Protein AF-A0A3B9UEC8-F1 (afdb_monomer_lite)

Sequence (45 aa):
MNLSPKYFAKILLFGEYGVIRDAMALSIPYTSYSGVLRLPDGEAS

pLDDT: mean 88.28, std 13.9, range [42.28, 98.06]

Secondary structure (DSSP, 8-state):
---PPEEEEEEEEE-TTTGGGT---EEEEEEEEEEE----TT---

Structure (mmCIF, N/CA/C/O backbone):
data_AF-A0A3B9UEC8-F1
#
_entry.id   AF-A0A3B9UEC8-F1
#
loop_
_atom_site.group_PDB
_atom_site.id
_atom_site.type_symbol
_atom_site.label_atom_id
_atom_site.label_alt_id
_atom_site.label_comp_id
_atom_site.label_asym_id
_atom_site.label_entity_id
_atom_site.label_seq_id
_atom_site.pdbx_PDB_ins_code
_atom_site.Cartn_x
_atom_site.Cartn_y
_atom_site.Cartn_z
_atom_site.occupancy
_atom_site.B_iso_or_equiv
_atom_site.auth_seq_id
_atom_site.auth_comp_id
_atom_site.auth_asym_id
_atom_site.auth_atom_id
_atom_site.pdbx_PDB_model_num
ATOM 1 N N . MET A 1 1 ? 18.073 14.000 -19.702 1.00 42.28 1 MET A N 1
ATOM 2 C CA . MET A 1 1 ? 18.140 13.161 -18.486 1.00 42.28 1 MET A CA 1
ATOM 3 C C . MET A 1 1 ? 16.882 12.312 -18.464 1.00 42.28 1 MET A C 1
ATOM 5 O O . MET A 1 1 ? 15.818 12.867 -18.235 1.00 42.28 1 MET A O 1
ATOM 9 N N . ASN A 1 2 ? 16.970 11.018 -18.777 1.00 56.84 2 ASN A N 1
ATOM 10 C CA . ASN A 1 2 ? 15.811 10.128 -18.669 1.00 56.84 2 ASN A CA 1
ATOM 11 C C . ASN A 1 2 ? 15.580 9.831 -17.184 1.00 56.84 2 ASN A C 1
ATOM 13 O O . ASN A 1 2 ? 16.213 8.941 -16.622 1.00 56.84 2 ASN A O 1
ATOM 17 N N . LEU A 1 3 ? 14.743 10.638 -16.525 1.00 73.31 3 LEU A N 1
ATOM 18 C CA . LEU A 1 3 ? 14.285 10.341 -15.171 1.00 73.31 3 LEU A CA 1
ATOM 19 C C . LEU A 1 3 ? 13.290 9.185 -15.258 1.00 73.31 3 LEU A C 1
ATOM 21 O O . LEU A 1 3 ? 12.140 9.374 -15.648 1.00 73.31 3 LEU A O 1
ATOM 25 N N . SER A 1 4 ? 13.728 7.987 -14.889 1.00 80.44 4 SER A N 1
ATOM 26 C CA . SER A 1 4 ? 12.796 6.886 -14.677 1.00 80.44 4 SER A CA 1
ATOM 27 C C . SER A 1 4 ? 11.947 7.186 -13.430 1.00 80.44 4 SER A C 1
ATOM 29 O O . SER A 1 4 ? 12.515 7.496 -12.376 1.00 80.44 4 SER A O 1
ATOM 31 N N . PRO A 1 5 ? 10.605 7.125 -13.512 1.00 88.12 5 PRO A N 1
ATOM 32 C CA . PRO A 1 5 ? 9.736 7.433 -12.383 1.00 88.12 5 PRO A CA 1
ATOM 33 C C . PRO A 1 5 ? 9.988 6.464 -11.222 1.00 88.12 5 PRO A C 1
ATOM 35 O O . PRO A 1 5 ? 10.090 5.248 -11.405 1.00 88.12 5 PRO A O 1
ATOM 38 N N . LYS A 1 6 ? 10.103 7.023 -10.013 1.00 90.25 6 LYS A N 1
ATOM 39 C CA . LYS A 1 6 ? 10.289 6.269 -8.772 1.00 90.25 6 LYS A CA 1
ATOM 40 C C . LYS A 1 6 ? 8.929 5.958 -8.154 1.00 90.25 6 LYS A C 1
ATOM 42 O O . LYS A 1 6 ? 8.154 6.866 -7.864 1.00 90.25 6 LYS A O 1
ATOM 47 N N . TYR A 1 7 ? 8.669 4.681 -7.914 1.00 94.06 7 TYR A N 1
ATOM 48 C CA . TYR A 1 7 ? 7.449 4.187 -7.285 1.00 94.06 7 TYR A CA 1
ATOM 49 C C . TYR A 1 7 ? 7.730 3.902 -5.814 1.00 94.06 7 TYR A C 1
ATOM 51 O O . TYR A 1 7 ? 8.677 3.186 -5.491 1.00 94.06 7 TYR A O 1
ATOM 59 N N . PHE A 1 8 ? 6.923 4.468 -4.922 1.00 9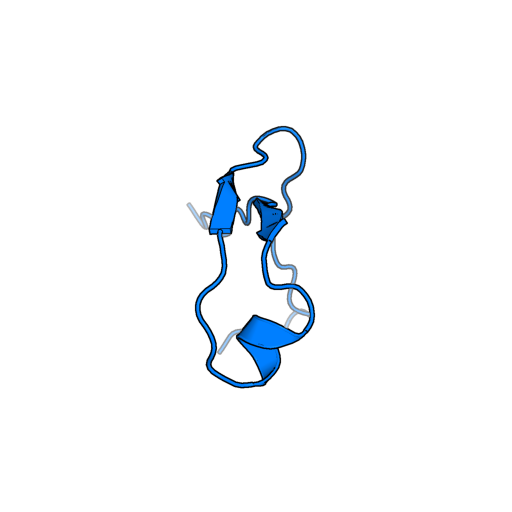6.00 8 PHE A N 1
ATOM 60 C CA . PHE A 1 8 ? 7.041 4.269 -3.478 1.00 96.00 8 PHE A CA 1
ATOM 61 C C . PHE A 1 8 ? 5.983 3.290 -2.987 1.00 96.00 8 PHE A C 1
ATOM 63 O O . PHE A 1 8 ? 4.844 3.310 -3.461 1.00 96.00 8 PHE A O 1
ATOM 70 N N . ALA A 1 9 ? 6.350 2.465 -2.012 1.00 97.50 9 ALA A N 1
ATOM 71 C CA . ALA A 1 9 ? 5.389 1.616 -1.335 1.00 97.50 9 ALA A CA 1
ATOM 72 C C . ALA A 1 9 ? 4.421 2.429 -0.464 1.00 97.50 9 ALA A C 1
ATOM 74 O O . ALA A 1 9 ? 4.656 3.587 -0.098 1.00 97.50 9 ALA A O 1
ATOM 75 N N . LYS A 1 10 ? 3.315 1.778 -0.114 1.00 96.88 10 LYS A N 1
ATOM 76 C CA . LYS A 1 10 ? 2.320 2.257 0.842 1.00 96.88 10 LYS A CA 1
ATOM 77 C C . LYS A 1 10 ? 1.947 1.103 1.761 1.00 96.88 10 LYS A C 1
ATOM 79 O O . LYS A 1 10 ? 1.948 -0.046 1.326 1.00 96.88 10 LYS A O 1
ATOM 84 N N . ILE A 1 11 ? 1.614 1.418 3.004 1.00 97.31 11 ILE A N 1
ATOM 85 C CA . ILE A 1 11 ? 1.040 0.456 3.947 1.00 97.31 11 ILE A CA 1
ATOM 86 C C . ILE A 1 11 ? -0.456 0.720 4.007 1.00 97.31 11 ILE A C 1
ATOM 88 O O . ILE A 1 11 ? -0.878 1.861 4.206 1.00 97.31 11 ILE A O 1
ATOM 92 N N . LEU A 1 12 ? -1.251 -0.329 3.831 1.00 97.38 12 LEU A N 1
ATOM 93 C CA . LEU A 1 12 ? -2.690 -0.272 4.018 1.00 97.38 12 LEU A CA 1
ATOM 94 C C . LEU A 1 12 ? -2.994 -0.524 5.497 1.00 97.38 12 LEU A C 1
ATOM 96 O O . LEU A 1 12 ? -2.640 -1.570 6.026 1.00 97.38 12 LEU A O 1
ATOM 100 N N . LEU A 1 13 ? -3.603 0.450 6.169 1.00 97.38 13 LEU A N 1
ATOM 101 C CA . LEU A 1 13 ? -4.027 0.313 7.564 1.00 97.38 13 LEU A CA 1
ATOM 102 C C . LEU A 1 13 ? -5.408 -0.342 7.652 1.00 97.38 13 LEU A C 1
ATOM 104 O O . LEU A 1 13 ? -5.672 -1.100 8.578 1.00 97.38 13 LEU A O 1
ATOM 108 N N . PHE A 1 14 ? -6.279 -0.056 6.678 1.00 97.75 14 PHE A N 1
ATOM 109 C CA . PHE A 1 14 ? -7.625 -0.620 6.576 1.00 97.75 14 PHE A CA 1
ATOM 110 C C . PHE A 1 14 ? -8.057 -0.733 5.113 1.00 97.75 14 PHE A C 1
ATOM 112 O O . PHE A 1 14 ? -7.702 0.119 4.300 1.00 97.75 14 PHE A O 1
ATOM 119 N N . GLY A 1 15 ? -8.899 -1.725 4.805 1.00 94.62 15 GLY A N 1
ATOM 120 C CA . GLY A 1 15 ? -9.591 -1.819 3.515 1.00 94.62 15 GLY A CA 1
ATOM 121 C C . GLY A 1 15 ? -8.956 -2.747 2.473 1.00 94.62 15 GLY A C 1
ATOM 122 O O . GLY A 1 15 ? -9.216 -2.548 1.292 1.00 94.62 15 GLY A O 1
ATOM 123 N N . GLU A 1 16 ? -8.179 -3.762 2.880 1.00 91.69 16 GLU A N 1
ATOM 124 C CA . GLU A 1 16 ? -7.489 -4.723 1.985 1.00 91.69 16 GLU A CA 1
ATOM 125 C C . GLU A 1 16 ? -8.389 -5.287 0.883 1.00 91.69 16 GLU A C 1
ATOM 127 O O . GLU A 1 16 ? -8.122 -5.098 -0.301 1.00 91.69 16 GLU A O 1
ATOM 132 N N . TYR A 1 17 ? -9.500 -5.916 1.263 1.00 93.94 17 TYR A N 1
ATOM 133 C CA . TYR A 1 17 ? -10.473 -6.442 0.300 1.00 93.94 17 TYR A CA 1
ATOM 134 C C . TYR A 1 17 ? -11.548 -5.419 -0.080 1.00 93.94 17 TYR A C 1
ATOM 136 O O . TYR A 1 17 ? -12.195 -5.554 -1.117 1.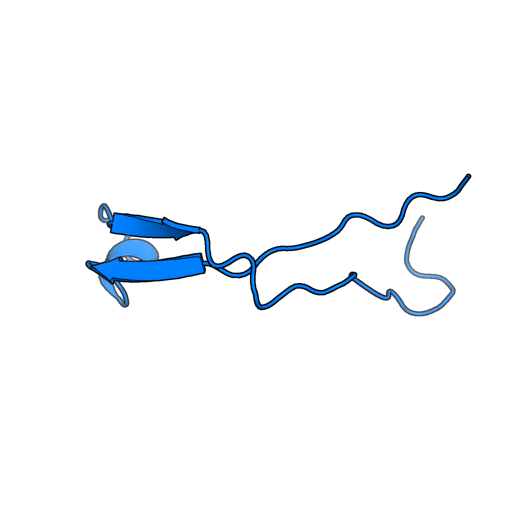00 93.94 17 TYR A O 1
ATOM 144 N N . GLY A 1 18 ? -11.743 -4.395 0.757 1.00 93.50 18 GLY A N 1
ATOM 145 C CA . GLY A 1 18 ? -12.749 -3.356 0.548 1.00 93.50 18 GLY A CA 1
ATOM 146 C C . GLY A 1 18 ? -12.452 -2.506 -0.683 1.00 93.50 18 GLY A C 1
ATOM 147 O O . GLY A 1 18 ? -13.356 -2.266 -1.477 1.00 93.50 18 GLY A O 1
ATOM 148 N N . VAL A 1 19 ? -11.186 -2.134 -0.896 1.00 94.56 19 VAL A N 1
ATOM 149 C CA . VAL A 1 19 ? -10.785 -1.285 -2.030 1.00 94.56 19 VAL A CA 1
ATOM 150 C C . VAL A 1 19 ? -11.023 -1.962 -3.383 1.00 94.56 19 VAL A C 1
ATOM 152 O O . VAL A 1 19 ? -11.348 -1.306 -4.365 1.00 94.56 19 VAL A O 1
ATOM 155 N N . ILE A 1 20 ? -10.939 -3.295 -3.424 1.00 94.75 20 ILE A N 1
ATOM 156 C CA . ILE A 1 20 ? -11.228 -4.103 -4.620 1.00 94.75 20 ILE A CA 1
ATOM 157 C C . ILE A 1 20 ? -12.740 -4.105 -4.923 1.00 94.75 20 ILE A C 1
ATOM 159 O O . ILE A 1 20 ? -13.156 -4.360 -6.049 1.00 94.75 20 ILE A O 1
ATOM 163 N N . ARG A 1 21 ? -13.572 -3.800 -3.920 1.00 95.94 21 ARG A N 1
ATOM 164 C CA . ARG A 1 21 ? -15.034 -3.689 -4.008 1.00 95.94 21 ARG A CA 1
ATOM 165 C C . ARG A 1 21 ? -15.519 -2.234 -3.954 1.00 95.94 21 ARG A C 1
ATOM 167 O O . ARG A 1 21 ? -16.627 -1.992 -3.488 1.00 95.94 21 ARG A O 1
ATOM 174 N N . ASP A 1 22 ? -14.687 -1.289 -4.394 1.00 94.94 22 ASP A N 1
ATOM 175 C CA . ASP A 1 22 ? -15.003 0.148 -4.464 1.00 94.94 22 ASP A CA 1
ATOM 176 C C . ASP A 1 22 ? -15.325 0.804 -3.101 1.00 94.94 22 ASP A C 1
ATOM 178 O O . ASP A 1 22 ? -15.942 1.864 -3.015 1.00 94.94 22 ASP A O 1
ATOM 182 N N . ALA A 1 23 ? -14.903 0.177 -1.997 1.00 97.00 23 ALA A N 1
ATOM 183 C CA . ALA A 1 23 ? -15.012 0.755 -0.662 1.00 97.00 23 ALA A CA 1
ATOM 184 C C . ALA A 1 23 ? -13.787 1.620 -0.319 1.00 97.00 23 ALA A C 1
ATOM 186 O O . ALA A 1 23 ? -12.684 1.425 -0.833 1.00 97.00 23 ALA A O 1
ATOM 187 N N . MET A 1 24 ? -13.966 2.556 0.619 1.00 96.88 24 MET A N 1
ATOM 188 C CA . MET A 1 24 ? -12.873 3.396 1.112 1.00 96.88 24 MET A CA 1
ATOM 189 C C . MET A 1 24 ? -11.825 2.582 1.882 1.00 96.88 24 MET A C 1
ATOM 191 O O . MET A 1 24 ? -12.142 1.630 2.598 1.00 96.88 24 MET A O 1
ATOM 195 N N . ALA A 1 25 ? -10.571 3.016 1.779 1.00 97.56 25 ALA A N 1
ATOM 196 C CA . ALA A 1 25 ? -9.431 2.432 2.467 1.00 97.56 25 ALA A CA 1
ATOM 197 C C . ALA A 1 25 ? -8.529 3.528 3.050 1.00 97.56 25 ALA A C 1
ATOM 199 O O . ALA A 1 25 ? -8.476 4.644 2.528 1.00 97.56 25 ALA A O 1
ATOM 200 N N . LEU A 1 26 ? -7.798 3.205 4.119 1.00 97.62 26 LEU A N 1
ATOM 201 C CA . LEU A 1 26 ? -6.836 4.114 4.745 1.00 97.62 26 LEU A CA 1
ATOM 202 C C . LEU A 1 26 ? -5.428 3.567 4.537 1.00 97.62 26 LEU A C 1
ATOM 204 O O . LEU A 1 26 ? -5.133 2.446 4.946 1.00 97.62 26 LEU A O 1
ATOM 208 N N . SER A 1 27 ? -4.549 4.365 3.935 1.00 97.62 27 SER A N 1
ATOM 209 C CA . SER A 1 27 ? -3.150 3.998 3.710 1.00 97.62 27 SER A CA 1
ATOM 210 C C . SER A 1 27 ? -2.199 5.123 4.097 1.00 97.62 27 SER A C 1
ATOM 212 O O . SER A 1 27 ? -2.582 6.294 4.100 1.00 97.62 27 SER A O 1
ATOM 214 N N . ILE A 1 28 ? -0.954 4.760 4.403 1.00 98.06 28 ILE A N 1
ATOM 215 C CA . ILE A 1 28 ? 0.141 5.697 4.673 1.00 98.06 28 ILE A CA 1
ATOM 216 C C . ILE A 1 28 ? 1.299 5.471 3.689 1.00 98.06 28 ILE A C 1
ATOM 218 O O . ILE A 1 28 ? 1.510 4.338 3.240 1.00 98.06 28 ILE A O 1
ATOM 222 N N . PRO A 1 29 ? 2.077 6.512 3.343 1.00 97.50 29 PRO A N 1
ATOM 223 C CA . PRO A 1 29 ? 3.297 6.344 2.558 1.00 97.50 29 PRO A CA 1
ATOM 224 C C . PRO A 1 29 ? 4.338 5.493 3.299 1.00 97.50 29 PRO A C 1
ATOM 226 O O . PRO A 1 29 ? 4.539 5.670 4.499 1.00 97.50 29 PRO A O 1
ATOM 229 N N . TYR A 1 30 ? 5.048 4.622 2.578 1.00 97.44 30 TYR A N 1
ATOM 230 C CA . TYR A 1 30 ? 6.182 3.860 3.105 1.00 97.44 30 TYR A CA 1
ATOM 231 C C . TYR A 1 30 ? 7.422 4.101 2.242 1.00 97.44 30 TYR A C 1
ATOM 233 O O . TYR A 1 30 ? 7.648 3.452 1.223 1.00 97.44 30 TYR A O 1
ATOM 241 N N . THR A 1 31 ? 8.224 5.090 2.635 1.00 95.12 31 THR A N 1
ATOM 242 C CA . THR A 1 31 ? 9.328 5.618 1.817 1.00 95.12 31 THR A CA 1
ATOM 243 C C . THR A 1 31 ? 10.594 4.762 1.845 1.00 95.12 31 THR A C 1
ATOM 245 O O . THR A 1 31 ? 11.426 4.895 0.947 1.00 95.12 31 THR A O 1
ATOM 248 N N . SER A 1 32 ? 10.737 3.867 2.830 1.00 96.88 32 SER A N 1
ATOM 249 C CA . SER A 1 32 ? 11.887 2.958 2.952 1.00 96.88 32 SER A CA 1
ATOM 250 C C . SER A 1 32 ? 11.941 1.893 1.854 1.00 96.88 32 SER A C 1
ATOM 252 O O . SER A 1 32 ? 13.008 1.336 1.611 1.00 96.88 32 SER A O 1
ATOM 254 N N . TYR A 1 33 ? 10.826 1.626 1.166 1.00 96.69 33 TYR A N 1
ATOM 255 C CA . TYR A 1 33 ? 10.775 0.708 0.032 1.00 96.69 33 TYR A CA 1
ATOM 256 C C . TYR A 1 33 ? 10.299 1.435 -1.224 1.00 96.69 33 TYR A C 1
ATOM 258 O O . TYR A 1 33 ? 9.252 2.085 -1.246 1.00 96.69 33 TYR A O 1
ATOM 266 N N . SER A 1 34 ? 11.096 1.346 -2.285 1.00 95.81 34 SER A N 1
ATOM 267 C CA . SER A 1 34 ? 10.808 2.002 -3.556 1.00 95.81 34 SER A CA 1
ATOM 268 C C . SER A 1 34 ? 11.490 1.283 -4.710 1.00 95.81 34 SER A C 1
ATOM 270 O O . SER A 1 34 ? 12.508 0.621 -4.516 1.00 95.81 34 SER A O 1
ATOM 272 N N . GLY A 1 35 ? 10.935 1.433 -5.907 1.00 94.00 35 GLY A N 1
ATOM 273 C CA . GL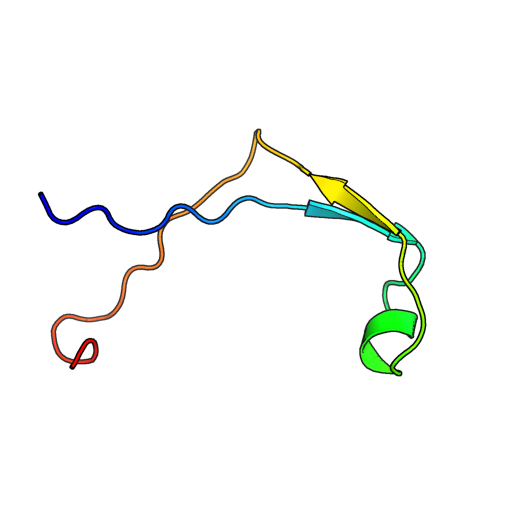Y A 1 35 ? 11.440 0.800 -7.116 1.00 94.00 35 GLY A CA 1
ATOM 274 C C . GLY A 1 35 ? 11.334 1.708 -8.332 1.00 94.00 35 GLY A C 1
ATOM 275 O O . GLY A 1 35 ? 10.775 2.803 -8.279 1.00 94.00 35 GLY A O 1
ATOM 276 N N . VAL A 1 36 ? 11.882 1.226 -9.438 1.00 93.81 36 VAL A N 1
ATOM 277 C CA . VAL A 1 36 ? 11.775 1.843 -10.759 1.00 93.81 36 VAL A CA 1
ATOM 278 C C . VAL A 1 36 ? 11.182 0.797 -11.689 1.00 93.81 36 VAL A C 1
ATOM 280 O O . VAL A 1 36 ? 11.616 -0.356 -11.668 1.00 93.81 36 VAL A O 1
ATOM 283 N N . LEU A 1 37 ? 10.198 1.188 -12.494 1.00 90.06 37 LEU A N 1
ATOM 284 C CA . LEU A 1 37 ? 9.636 0.309 -13.513 1.00 90.06 37 LEU A CA 1
ATOM 285 C C . LEU A 1 37 ? 10.662 0.125 -14.638 1.00 90.06 37 LEU A C 1
ATOM 287 O O . LEU A 1 37 ? 11.045 1.093 -15.292 1.00 90.06 37 LEU A O 1
ATOM 291 N N . ARG A 1 38 ? 11.120 -1.114 -14.840 1.00 85.75 38 ARG A N 1
ATOM 292 C CA . ARG A 1 38 ? 11.959 -1.503 -15.979 1.00 85.75 38 ARG A CA 1
ATOM 293 C C . ARG A 1 38 ? 11.081 -2.212 -16.996 1.00 85.75 38 ARG A C 1
ATOM 295 O O . ARG A 1 38 ? 10.597 -3.305 -16.716 1.00 85.75 38 ARG A O 1
ATOM 302 N N . LEU A 1 39 ? 10.869 -1.574 -18.137 1.00 84.12 39 LEU A N 1
ATOM 303 C CA . LEU A 1 39 ? 10.229 -2.209 -19.282 1.00 84.12 39 LEU A CA 1
ATO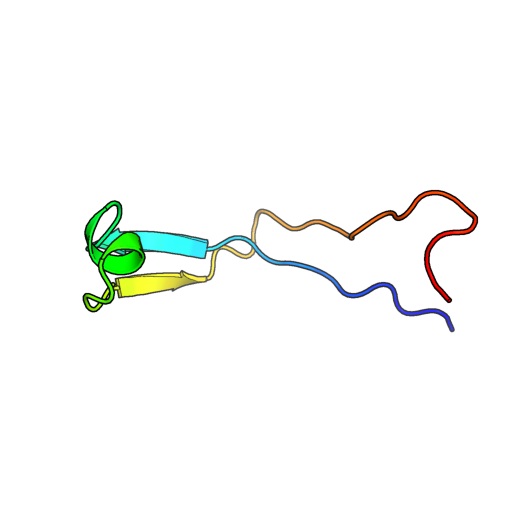M 304 C C . LEU A 1 39 ? 11.306 -2.922 -20.113 1.00 84.12 39 LEU A C 1
ATOM 306 O O . LEU A 1 39 ? 12.442 -2.438 -20.141 1.00 84.12 39 LEU A O 1
ATOM 310 N N . PRO A 1 40 ? 10.993 -4.061 -20.753 1.00 84.31 40 PRO A N 1
ATOM 311 C CA . PRO A 1 40 ? 11.867 -4.645 -21.762 1.00 84.31 40 PRO A CA 1
ATOM 312 C C . PRO A 1 40 ? 12.164 -3.615 -22.857 1.00 84.31 40 PRO A C 1
ATOM 314 O O . PRO A 1 40 ? 11.291 -2.821 -23.221 1.00 84.31 40 PRO A O 1
ATOM 317 N N . ASP A 1 41 ? 13.387 -3.626 -23.384 1.00 77.06 41 ASP A N 1
ATOM 318 C CA . ASP A 1 41 ? 13.769 -2.749 -24.490 1.00 77.06 41 ASP A CA 1
ATOM 319 C C . ASP A 1 41 ? 12.856 -3.037 -25.699 1.00 77.06 41 ASP A C 1
ATOM 321 O O . ASP A 1 41 ? 12.957 -4.092 -26.322 1.00 77.06 41 ASP A O 1
ATOM 325 N N . GLY A 1 42 ? 11.928 -2.117 -25.997 1.00 64.06 42 GLY A N 1
ATOM 326 C CA . GLY A 1 42 ? 10.995 -2.220 -27.128 1.00 64.06 42 GLY A CA 1
ATOM 327 C C . GLY A 1 42 ? 9.510 -1.997 -26.818 1.00 64.06 42 GLY A C 1
ATOM 328 O O . GLY A 1 42 ? 8.736 -1.865 -27.760 1.00 64.06 42 GLY A O 1
ATOM 329 N N . GLU A 1 43 ? 9.098 -1.910 -25.548 1.00 62.84 43 GLU A N 1
ATOM 330 C CA . GLU A 1 43 ? 7.667 -1.758 -25.194 1.00 62.84 43 GLU A CA 1
ATOM 331 C C . GLU A 1 43 ? 7.275 -0.372 -24.657 1.00 62.84 43 GLU A C 1
ATOM 333 O O . GLU A 1 43 ? 6.097 -0.091 -24.450 1.00 62.84 43 GLU A O 1
ATOM 338 N N . A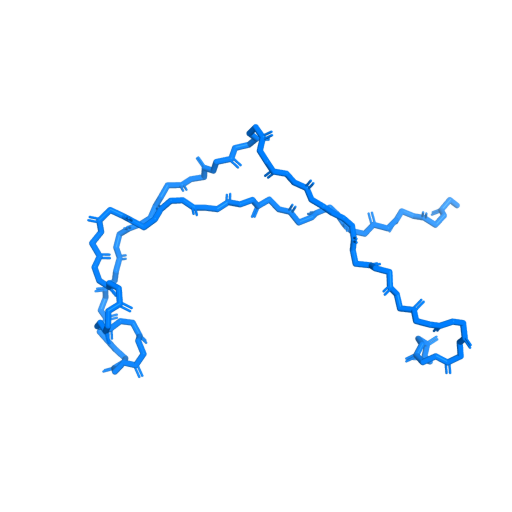LA A 1 44 ? 8.243 0.528 -24.481 1.00 58.03 44 ALA A N 1
ATOM 339 C CA . ALA A 1 44 ? 7.981 1.943 -24.229 1.00 58.03 44 ALA A CA 1
ATOM 340 C C . ALA A 1 44 ? 7.982 2.700 -25.566 1.00 58.03 44 ALA A C 1
ATOM 342 O O . ALA A 1 44 ? 8.990 3.306 -25.935 1.00 58.03 44 ALA A O 1
ATOM 343 N N . SER A 1 4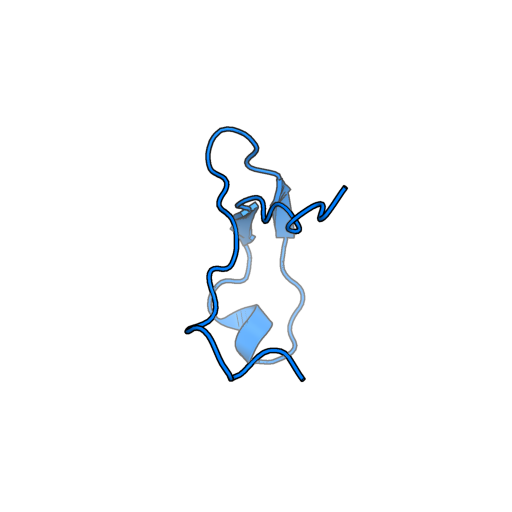5 ? 6.878 2.588 -26.309 1.00 54.84 45 SER A N 1
ATOM 344 C CA . SER A 1 45 ? 6.579 3.468 -27.452 1.00 54.84 45 SER A CA 1
ATOM 345 C C . SER A 1 45 ? 5.742 4.663 -27.015 1.00 54.84 45 SER A C 1
ATOM 347 O O . SER A 1 45 ? 4.937 4.501 -26.070 1.00 54.84 45 SER A O 1
#

Radius of gyration: 14.92 Å; chains: 1; bounding box: 33×20×35 Å

Foldseek 3Di:
DPPFDKAWDKDWPDQPPPVVVVHDTDIDTDHVDIDGDDDPPPPPD